Protein 6ZPK (pdb70)

Foldseek 3Di:
DAADPPCGAAADQEAAEEEEPDDDPVLVVVLQVLCVVLPSRYHHDVLDPPPHQEYEYADDQDDLSSLLQLQCFHKYAYSCQSVVCSVVSHRGHSVNRPIDGQPPRQLAAAEEEAPEDDDPQVVSVQVSSVSNNHHYPCVRYHYHPHVVSVSVSSRPGD

Solvent-accessible surface area: 8828 Å² total; per-residue (Å²): 175,84,48,52,133,120,118,36,123,153,6,56,109,88,62,2,70,0,11,19,10,97,14,95,126,177,33,89,65,50,0,61,108,6,0,119,160,18,22,84,146,11,75,51,63,170,50,4,51,152,72,4,46,6,0,0,6,156,27,76,11,172,29,44,92,0,18,0,0,0,2,27,11,40,57,2,2,66,0,32,4,0,70,38,0,56,70,36,39,27,7,6,25,13,132,33,14,41,14,68,104,44,141,39,37,11,0,138,118,53,75,0,62,8,65,31,118,161,39,106,80,54,60,58,7,72,122,1,0,93,73,6,42,11,91,27,34,114,162,111,43,28,81,1,60,39,20,81,64,2,16,125,28,2,75,64,104,164

Sequence (158 aa):
RSPSPVDPKRGAVQPRYFITTSLTEKERNNSSVMEAIQKLGQRAVLVEILPLNTTHIVLRGPPRSVKALCGVVSSKWLVQPSYVFDSLGAGFWLDEEVEGGLRYFPPPLRCQRFLLTMPEEGVVKTMLQQRVVEFGGGEVVGQDVVVVSSSGDELLRFAISRD

B-factor: mean 22.93, std 13.07, range [8.97, 77.85]

Organism: Trypanosoma brucei brucei (strain 927/4 GUTat10.1) (NCBI:txid185431)

CATH classification: 3.40.50.10190

Secondary structure (DSSP, 8-state):
----SSSPPBPPSS-EEEEE-S--HHHHHHHHHHHHHH-TTEEE---S-TT--EEE-SSS--SHHHHHHHHTT-EEE-HHHHHHHHHHTSPBPTTTTT-B--SS-TTTT-EEEE-S-SSHHHHHHHHHHHHTT-EE-----EEESSHHHHHHHHHT--

Structure (mmCIF, N/CA/C/O backbone):
data_6ZPK
#
_entry.id   6ZPK
#
_cell.length_a   46.368
_cell.length_b   61.633
_cell.length_c   67.785
_cell.angle_alpha   90.000
_cell.angle_beta   90.000
_cell.angle_gamma   90.000
#
_symmetry.space_group_name_H-M   'P 21 21 21'
#
loop_
_entity.id
_entity.type
_entity.pdbx_description
1 polymer 'Trypanosoma brucei KKT4 463-645'
2 non-polymer GLYCEROL
3 non-polymer 'SULFATE ION'
4 water water
#
loop_
_atom_site.group_PDB
_atom_site.id
_atom_site.type_symbol
_atom_site.label_atom_id
_atom_site.label_alt_id
_atom_site.label_comp_id
_atom_site.label_asym_id
_atom_site.label_entity_id
_atom_site.label_seq_id
_atom_site.pdbx_PDB_ins_code
_atom_site.Cartn_x
_atom_site.Cartn_y
_atom_site.Cartn_z
_atom_site.occupancy
_atom_site.B_iso_or_equiv
_atom_site.auth_seq_id
_atom_site.auth_comp_id
_atom_site.auth_asym_id
_atom_site.auth_atom_id
_atom_site.pdbx_PDB_model_num
ATOM 1 N N . ARG A 1 14 ? 10.261 -0.148 17.398 1.00 44.23 474 ARG A N 1
ATOM 2 C CA . ARG A 1 14 ? 10.714 1.227 17.777 1.00 44.40 474 ARG A CA 1
ATOM 3 C C . ARG A 1 14 ? 10.335 1.488 19.223 1.00 53.34 474 ARG A C 1
ATOM 4 O O . ARG A 1 14 ? 9.204 1.920 19.485 1.00 65.90 474 ARG A O 1
ATOM 12 N N . SER A 1 15 ? 11.271 1.278 20.113 1.00 41.31 475 SER A N 1
ATOM 13 C CA . SER A 1 15 ? 10.925 1.343 21.538 1.00 42.64 475 SER A CA 1
ATOM 14 C C . SER A 1 15 ? 12.093 1.784 22.373 1.00 30.93 475 SER A C 1
ATOM 15 O O . SER A 1 15 ? 12.323 1.158 23.423 1.00 37.31 475 SER A O 1
ATOM 18 N N . PRO A 1 16 ? 12.845 2.843 2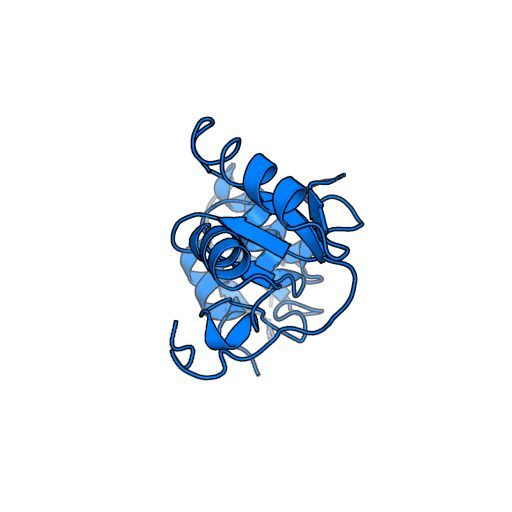2.031 1.00 27.90 476 PRO A N 1
ATOM 19 C CA . PRO A 1 16 ? 13.898 3.179 22.896 1.00 23.27 476 PRO A CA 1
ATOM 20 C C . PRO A 1 16 ? 13.380 3.831 24.177 1.00 19.85 476 PRO A C 1
ATOM 21 O O . PRO A 1 16 ? 12.312 4.329 24.197 1.00 26.39 476 PRO A O 1
ATOM 25 N N . SER A 1 17 ? 14.174 3.703 25.206 1.00 21.01 477 SER A N 1
ATOM 26 C CA . SER A 1 17 ? 13.851 4.434 26.445 1.00 22.55 477 SER A CA 1
ATOM 27 C C . SER A 1 17 ? 14.038 5.924 26.178 1.00 15.67 477 SER A C 1
ATOM 28 O O . SER A 1 17 ? 15.007 6.294 25.570 1.00 21.53 477 SER A O 1
ATOM 31 N N . PRO A 1 18 ? 13.121 6.791 26.636 1.00 16.42 478 PRO A N 1
ATOM 32 C CA . PRO A 1 18 ? 13.332 8.226 26.540 1.00 19.91 478 PRO A CA 1
ATOM 33 C C . PRO A 1 18 ? 14.411 8.729 27.513 1.00 21.03 478 PRO A C 1
ATOM 34 O O . PRO A 1 18 ? 14.848 9.797 27.371 1.00 19.86 478 PRO A O 1
ATOM 38 N N . VAL A 1 19 ? 14.726 7.910 28.511 1.00 18.18 479 VAL A N 1
ATOM 39 C CA . VAL A 1 19 ? 15.831 8.190 29.453 1.00 18.40 479 VAL A CA 1
ATOM 40 C C . VAL A 1 19 ? 16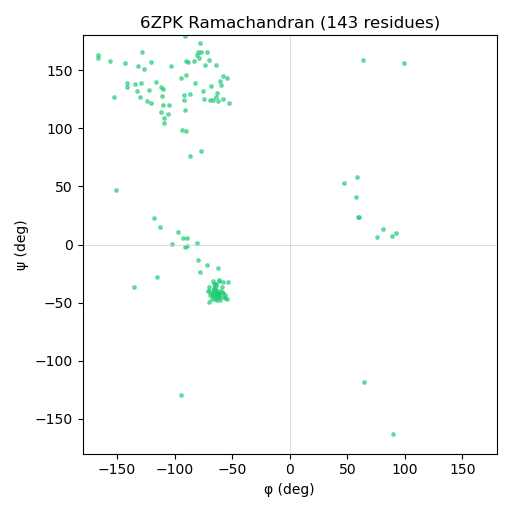.840 7.109 29.063 1.00 21.90 479 VAL A C 1
ATOM 41 O O . VAL A 1 19 ? 16.465 5.988 29.011 1.00 35.06 479 VAL A O 1
ATOM 45 N N . ASP A 1 20 ? 18.039 7.460 28.795 1.00 24.03 480 ASP A N 1
ATOM 46 C CA . ASP A 1 20 ? 19.075 6.449 28.472 1.00 20.88 480 ASP A CA 1
ATOM 47 C C . ASP A 1 20 ? 18.697 5.592 27.268 1.00 16.96 480 ASP A C 1
ATOM 48 O O . ASP A 1 20 ? 18.710 4.383 27.380 1.00 19.11 480 ASP A O 1
ATOM 53 N N . PRO A 1 21 ? 18.456 6.205 26.095 1.00 15.99 481 PRO A N 1
ATOM 54 C CA . PRO A 1 21 ? 18.207 5.416 24.905 1.00 16.44 481 PRO A CA 1
ATOM 55 C C . PRO A 1 21 ? 19.394 4.492 24.578 1.00 17.25 481 PRO A C 1
ATOM 56 O O . PRO A 1 21 ? 20.487 4.930 24.615 1.00 19.85 481 PRO A O 1
ATOM 60 N N . LYS A 1 22 ? 19.092 3.255 24.208 1.00 16.60 482 LYS A N 1
ATOM 61 C CA . LYS A 1 22 ? 20.151 2.240 24.014 1.00 19.24 482 LYS A CA 1
ATOM 62 C C . LYS A 1 22 ? 21.083 2.619 22.864 1.00 18.60 482 LYS A C 1
ATOM 63 O O . LYS A 1 22 ? 20.613 2.895 21.796 1.00 18.33 482 LYS A O 1
ATOM 69 N N . ARG A 1 23 ? 22.368 2.622 23.169 1.00 17.82 483 ARG A N 1
ATOM 70 C CA . ARG A 1 23 ? 23.339 2.967 22.139 1.00 16.74 483 ARG A CA 1
ATOM 71 C C . ARG A 1 23 ? 23.657 1.760 21.266 1.00 20.07 483 ARG A C 1
ATOM 72 O O . ARG A 1 23 ? 23.807 0.634 21.752 1.00 19.58 483 ARG A O 1
ATOM 80 N N . GLY A 1 24 ? 23.763 2.001 19.972 1.00 14.29 484 GLY A N 1
ATOM 81 C CA . GLY A 1 24 ? 24.314 1.000 19.091 1.00 13.14 484 GLY A CA 1
ATOM 82 C C . GLY A 1 24 ? 25.809 0.849 19.290 1.00 16.94 484 GLY A C 1
ATOM 83 O O . GLY A 1 24 ? 26.484 1.675 19.899 1.00 18.49 484 GLY A O 1
ATOM 84 N N . ALA A 1 25 ? 26.331 -0.242 18.739 1.00 18.54 485 ALA A N 1
ATOM 85 C CA . ALA A 1 25 ? 27.768 -0.471 18.771 1.00 22.10 485 ALA A CA 1
ATOM 86 C C . ALA A 1 25 ? 28.505 0.680 18.101 1.00 22.18 485 ALA A C 1
ATOM 87 O O . ALA A 1 25 ? 28.022 1.266 17.127 1.00 21.10 485 ALA A O 1
ATOM 89 N N . VAL A 1 26 ? 29.679 1.014 18.630 1.00 21.56 486 VAL A N 1
ATOM 90 C CA . VAL A 1 26 ? 30.492 2.096 18.085 1.00 22.72 486 VAL A CA 1
ATOM 91 C C . VAL A 1 26 ? 31.462 1.459 17.096 1.00 33.89 486 VAL A C 1
ATOM 92 O O . VAL A 1 26 ? 32.500 0.919 17.479 1.00 36.06 486 VAL A O 1
ATOM 96 N N . GLN A 1 27 ? 31.111 1.523 15.818 1.00 23.07 487 GLN A N 1
ATOM 97 C CA . GLN A 1 27 ? 31.777 0.779 14.760 1.00 27.44 487 GLN A CA 1
ATOM 98 C C . GLN A 1 27 ? 31.321 1.360 13.426 1.00 25.24 487 GLN A C 1
ATOM 99 O O . GLN A 1 27 ? 30.305 2.051 13.378 1.00 20.46 487 GLN A O 1
ATOM 105 N N . PRO A 1 28 ? 32.065 1.118 12.347 1.00 24.98 488 PRO A N 1
ATOM 106 C CA . PRO A 1 28 ? 31.641 1.650 11.045 1.00 22.00 488 PRO A CA 1
ATOM 107 C C . PRO A 1 28 ? 30.276 1.127 10.616 1.00 19.37 488 PRO A C 1
ATOM 108 O O . PRO A 1 28 ? 29.922 -0.038 10.826 1.00 20.00 488 PRO A O 1
ATOM 112 N N . ARG A 1 29 ? 29.496 2.029 10.029 1.00 16.33 489 ARG A N 1
ATOM 113 C CA . ARG A 1 29 ? 28.218 1.725 9.401 1.00 11.44 489 ARG A CA 1
ATOM 114 C C . ARG A 1 29 ? 28.315 2.234 7.975 1.00 14.85 489 ARG A C 1
ATOM 115 O O . ARG A 1 29 ? 28.618 3.414 7.765 1.00 16.54 489 ARG A O 1
ATOM 123 N N . TYR A 1 30 ? 28.097 1.349 7.008 1.00 11.32 490 TYR A N 1
ATOM 124 C CA . TYR A 1 30 ? 28.168 1.707 5.592 1.00 11.11 490 TYR A CA 1
ATOM 125 C C . TYR A 1 30 ? 26.740 1.671 5.051 1.00 12.51 490 TYR A C 1
ATOM 126 O O . TYR A 1 30 ? 26.173 0.601 4.819 1.00 14.18 490 TYR A O 1
ATOM 135 N N . PHE A 1 31 ? 26.152 2.854 4.851 1.00 13.81 491 PHE A N 1
ATOM 136 C CA . PHE A 1 31 ? 24.753 2.980 4.461 1.00 12.20 491 PHE A CA 1
ATOM 137 C C . PHE A 1 31 ? 24.594 3.097 2.951 1.00 12.91 491 PHE A C 1
ATOM 138 O O . PHE A 1 31 ? 25.372 3.786 2.288 1.00 14.42 491 PHE A O 1
ATOM 146 N N . ILE A 1 32 ? 23.531 2.483 2.433 1.00 13.08 492 ILE A N 1
ATOM 147 C CA . ILE A 1 32 ? 22.966 2.806 1.127 1.00 13.69 492 ILE A CA 1
ATOM 148 C C . ILE A 1 32 ? 21.475 3.048 1.328 1.00 15.03 492 ILE A C 1
ATOM 149 O O . ILE A 1 32 ? 20.914 2.716 2.371 1.00 16.45 492 ILE A O 1
ATOM 154 N N . THR A 1 33 ? 20.825 3.648 0.326 1.00 15.84 493 THR A N 1
ATOM 155 C CA . THR A 1 33 ? 19.377 3.817 0.376 1.00 14.44 493 THR A CA 1
ATOM 156 C C . THR A 1 33 ? 18.730 3.120 -0.813 1.00 13.73 493 THR A C 1
ATOM 157 O O . THR A 1 33 ? 19.364 2.895 -1.853 1.00 17.02 493 THR A O 1
ATOM 161 N N . THR A 1 34 ? 17.452 2.785 -0.659 1.00 14.04 494 THR A N 1
ATOM 162 C CA . THR A 1 34 ? 16.695 2.217 -1.767 1.00 13.89 494 THR A CA 1
ATOM 163 C C . THR A 1 34 ? 15.271 2.758 -1.763 1.00 18.19 494 THR A C 1
ATOM 164 O O . THR A 1 34 ? 14.639 2.881 -0.708 1.00 19.92 494 THR A O 1
ATOM 168 N N . SER A 1 35 ? 14.811 3.122 -2.964 1.00 22.57 495 SER A N 1
ATOM 169 C CA . SER A 1 35 ? 13.431 3.492 -3.283 1.00 25.96 495 SER A CA 1
ATOM 170 C C . SER A 1 35 ? 12.931 4.700 -2.497 1.00 28.47 495 SER A C 1
ATOM 171 O O . SER A 1 35 ? 11.718 4.878 -2.335 1.00 33.35 495 SER A O 1
ATOM 174 N N . LEU A 1 36 ? 13.833 5.547 -2.022 1.00 22.44 496 LEU A N 1
ATOM 175 C CA . LEU A 1 36 ? 13.437 6.797 -1.396 1.00 19.83 496 LEU A CA 1
ATOM 176 C C . LEU A 1 36 ? 13.186 7.868 -2.451 1.00 23.26 496 LEU A C 1
ATOM 177 O O . LEU A 1 36 ? 13.755 7.838 -3.548 1.00 24.87 496 LEU A O 1
ATOM 182 N N . THR A 1 37 ? 12.407 8.865 -2.059 1.00 27.69 497 THR A N 1
ATOM 183 C CA . THR A 1 37 ? 12.269 10.041 -2.933 1.00 27.72 497 THR A CA 1
ATOM 184 C C . THR A 1 37 ? 13.614 10.760 -2.870 1.00 28.83 497 THR A C 1
ATOM 185 O O . THR A 1 37 ? 14.337 10.583 -1.912 1.00 24.90 497 THR A O 1
ATOM 189 N N . GLU A 1 38 ? 13.906 11.590 -3.865 1.00 28.90 498 GLU A N 1
ATOM 190 C CA . GLU A 1 38 ? 15.173 12.344 -3.892 1.00 25.88 498 GLU A CA 1
ATOM 191 C C . GLU A 1 38 ? 15.278 13.209 -2.630 1.00 27.71 498 GLU A C 1
ATOM 192 O O . GLU A 1 38 ? 16.346 13.291 -2.065 1.00 30.30 498 GLU A O 1
ATOM 198 N N . LYS A 1 39 ? 14.174 13.829 -2.253 1.00 27.73 499 LYS A N 1
ATOM 199 C CA . LYS A 1 39 ? 14.177 14.745 -1.090 1.00 28.24 499 LYS A CA 1
ATOM 200 C C . LYS A 1 39 ? 14.527 13.987 0.199 1.00 26.50 499 LYS A C 1
ATOM 201 O O . LYS A 1 39 ? 15.363 14.467 0.941 1.00 26.92 499 LYS A O 1
ATOM 207 N N . GLU A 1 40 ? 13.867 12.852 0.413 1.00 23.67 500 GLU A N 1
ATOM 208 C CA . GLU A 1 40 ? 14.191 12.030 1.615 1.00 23.09 500 GLU A CA 1
ATOM 209 C C . GLU A 1 40 ? 15.617 11.454 1.555 1.00 24.96 500 GLU A C 1
ATOM 210 O O . GLU A 1 40 ? 16.289 11.466 2.555 1.00 20.45 500 GLU A O 1
ATOM 216 N N . ARG A 1 41 ? 16.065 11.016 0.387 1.00 25.93 501 ARG A N 1
ATOM 217 C CA . ARG A 1 41 ? 17.453 10.515 0.275 1.00 23.98 501 ARG A CA 1
ATOM 218 C C . ARG A 1 41 ? 18.453 11.586 0.698 1.00 20.81 501 ARG A C 1
ATOM 219 O O . ARG A 1 41 ? 19.413 11.274 1.360 1.00 22.01 501 ARG A O 1
ATOM 227 N N A ASN A 1 42 ? 18.310 12.785 0.132 0.54 22.03 502 ASN A N 1
ATOM 228 N N B ASN A 1 42 ? 18.311 12.786 0.132 0.46 21.93 502 ASN A N 1
ATOM 229 C CA A ASN A 1 42 ? 19.255 13.881 0.456 0.54 22.19 502 ASN A CA 1
ATOM 230 C CA B ASN A 1 42 ? 19.254 13.884 0.456 0.46 22.23 502 ASN A CA 1
ATOM 231 C C A ASN A 1 42 ? 19.205 14.185 1.959 0.54 21.32 502 ASN A C 1
ATOM 232 C C B ASN A 1 42 ? 19.202 14.187 1.962 0.46 21.57 502 ASN A C 1
ATOM 233 O O A ASN A 1 42 ? 20.247 14.438 2.535 0.54 25.30 502 ASN A O 1
ATOM 234 O O B ASN A 1 42 ? 20.245 14.430 2.541 0.46 24.81 502 ASN A O 1
ATOM 243 N N A SER A 1 43 ? 18.011 14.166 2.550 0.54 22.21 503 SER A N 1
ATOM 244 N N B SER A 1 43 ? 18.007 14.173 2.552 0.46 22.19 503 SER A N 1
ATOM 245 C CA A SER A 1 43 ? 17.865 14.448 4.001 0.54 21.64 503 SER A CA 1
ATOM 246 C CA B SER A 1 43 ? 17.864 14.447 4.005 0.46 21.71 503 SER A CA 1
ATOM 247 C C A SER A 1 43 ? 18.573 13.350 4.798 0.54 19.80 503 SER A C 1
ATOM 248 C C B SER A 1 43 ? 18.586 13.350 4.791 0.46 19.80 503 SER A C 1
ATOM 249 O O A SER A 1 43 ? 19.218 13.660 5.791 0.54 20.47 503 SER A O 1
ATOM 250 O O B SER A 1 43 ? 19.211 13.658 5.796 0.46 20.35 503 SER A O 1
ATOM 255 N N . VAL A 1 44 ? 18.371 12.094 4.394 1.00 16.10 504 VAL A N 1
ATOM 256 C CA . VAL A 1 44 ? 19.040 10.960 5.086 1.00 15.20 504 VAL A CA 1
ATOM 257 C C . VAL A 1 44 ? 20.563 11.113 4.962 1.00 16.12 504 VAL A C 1
ATOM 258 O O . VAL A 1 44 ? 21.254 10.969 5.937 1.00 16.46 504 VAL A O 1
ATOM 262 N N . MET A 1 45 ? 21.056 11.453 3.769 1.00 18.31 505 MET A N 1
ATOM 263 C CA . MET A 1 45 ? 22.513 11.620 3.539 1.00 18.17 505 MET A CA 1
ATOM 264 C C . MET A 1 45 ? 23.076 12.723 4.436 1.00 21.30 505 MET A C 1
ATOM 265 O O . MET A 1 45 ? 24.094 12.527 5.036 1.00 21.75 505 MET A O 1
ATOM 270 N N . GLU A 1 46 ? 22.359 13.841 4.494 1.00 21.90 506 GLU A N 1
ATOM 271 C CA . GLU A 1 46 ? 22.838 14.991 5.283 1.00 21.81 506 GLU A CA 1
ATOM 272 C C . GLU A 1 46 ? 22.893 14.606 6.762 1.00 20.71 506 GLU A C 1
ATOM 273 O O . GLU A 1 46 ? 23.817 15.005 7.424 1.00 19.58 506 GLU A O 1
ATOM 279 N N . ALA A 1 47 ? 21.905 13.845 7.218 1.00 18.86 507 ALA A N 1
ATOM 280 C CA . ALA A 1 47 ? 21.853 13.469 8.645 1.00 16.54 507 ALA A CA 1
ATOM 281 C C . ALA A 1 47 ? 22.967 12.480 8.988 1.00 16.13 507 ALA A C 1
ATOM 282 O O . ALA A 1 47 ? 23.546 12.598 10.049 1.00 15.79 507 ALA A O 1
ATOM 284 N N . ILE A 1 48 ? 23.213 11.541 8.070 1.00 15.33 508 ILE A N 1
ATOM 285 C CA . ILE A 1 48 ? 24.323 10.613 8.294 1.00 14.16 508 ILE A CA 1
ATOM 286 C C . ILE A 1 48 ? 25.633 11.381 8.394 1.00 16.22 508 ILE A C 1
ATOM 287 O O . ILE A 1 48 ? 26.436 11.159 9.308 1.00 19.24 508 ILE A O 1
ATOM 292 N N . GLN A 1 49 ? 25.866 12.299 7.449 1.00 17.73 509 GLN A N 1
ATOM 293 C CA . GLN A 1 49 ? 27.097 13.085 7.458 1.00 22.23 509 GLN A CA 1
ATOM 294 C C . GLN A 1 49 ? 27.180 13.971 8.695 1.00 21.84 509 GLN A C 1
ATOM 295 O O . GLN A 1 49 ? 28.263 14.168 9.257 1.00 23.68 509 GLN A O 1
ATOM 301 N N . LYS A 1 50 ? 26.041 14.501 9.143 1.00 19.61 510 LYS A N 1
ATOM 302 C CA . LYS A 1 50 ? 26.035 15.371 10.317 1.00 19.20 510 LYS A CA 1
ATOM 303 C C . LYS A 1 50 ? 26.354 14.601 11.591 1.00 19.58 510 LYS A C 1
ATOM 304 O O . LYS A 1 50 ? 27.124 15.076 12.434 1.00 19.22 510 LYS A O 1
ATOM 310 N N . LEU A 1 51 ? 25.772 13.414 11.754 1.00 16.28 511 LEU A N 1
ATOM 311 C CA . LEU A 1 51 ? 26.044 12.636 12.958 1.00 14.75 511 LEU A CA 1
ATOM 312 C C . LEU A 1 51 ? 27.459 12.075 12.944 1.00 15.11 511 LEU A C 1
ATOM 313 O O . LEU A 1 51 ? 28.149 12.086 13.973 1.00 19.17 511 LEU A O 1
ATOM 318 N N . GLY A 1 52 ? 27.919 11.611 11.786 1.00 16.12 512 GLY A N 1
ATOM 319 C CA . GLY A 1 52 ? 29.247 11.034 11.693 1.00 18.40 512 GLY A CA 1
ATOM 320 C C . GLY A 1 52 ? 29.383 9.771 12.515 1.00 15.86 512 GLY A C 1
ATOM 321 O O . GLY A 1 52 ? 28.672 8.792 12.276 1.00 14.90 512 GLY A O 1
ATOM 322 N N . GLN A 1 53 ? 30.286 9.792 13.497 1.00 17.47 513 GLN A N 1
ATOM 323 C CA . GLN A 1 53 ? 30.525 8.661 14.390 1.00 16.12 513 GLN A CA 1
ATOM 324 C C . GLN A 1 53 ? 30.666 7.355 13.611 1.00 19.55 513 GLN A C 1
ATOM 325 O O . GLN A 1 53 ? 29.986 6.359 13.875 1.00 16.78 513 GLN A O 1
ATOM 331 N N . ARG A 1 54 ? 31.568 7.382 12.626 1.00 18.79 514 ARG A N 1
ATOM 332 C CA . ARG A 1 54 ? 32.046 6.233 11.854 1.00 17.62 514 ARG A CA 1
ATOM 333 C C . ARG A 1 54 ? 31.047 5.751 10.810 1.00 16.98 514 ARG A C 1
ATOM 334 O O . ARG A 1 54 ? 31.290 4.720 10.160 1.00 18.60 514 ARG A O 1
ATOM 342 N N . ALA A 1 55 ? 29.947 6.467 10.606 1.00 14.09 515 ALA A N 1
ATOM 343 C CA . ALA A 1 55 ? 29.004 6.136 9.547 1.00 16.80 515 ALA A CA 1
ATOM 344 C C . ALA A 1 55 ? 29.361 6.857 8.255 1.00 15.98 515 ALA A C 1
ATOM 345 O O . ALA A 1 55 ? 29.834 7.993 8.266 1.00 18.79 515 ALA A O 1
ATOM 347 N N . VAL A 1 56 ? 29.109 6.182 7.135 1.00 15.21 516 VAL A N 1
ATOM 348 C CA . VAL A 1 56 ? 29.378 6.705 5.799 1.00 19.23 516 VAL A CA 1
ATOM 349 C C . VAL A 1 56 ? 28.238 6.278 4.885 1.00 21.74 516 VAL A C 1
ATOM 350 O O . VAL A 1 56 ? 27.757 5.145 4.972 1.00 20.14 516 VAL A O 1
ATOM 354 N N . LEU A 1 57 ? 27.793 7.182 4.007 1.00 20.80 517 LEU A N 1
ATOM 355 C CA . LEU A 1 57 ? 26.892 6.805 2.923 1.00 22.05 517 LEU A CA 1
ATOM 356 C C . LEU A 1 57 ? 27.750 6.440 1.719 1.00 26.38 517 LEU A C 1
ATOM 357 O O . LEU A 1 57 ? 28.480 7.288 1.196 1.00 32.36 517 LEU A O 1
ATOM 362 N N . VAL A 1 58 ? 27.696 5.179 1.302 1.00 20.73 518 VAL A N 1
ATOM 363 C CA . VAL A 1 58 ? 28.599 4.732 0.249 1.00 28.00 518 VAL A CA 1
ATOM 364 C C . VAL A 1 58 ? 27.936 4.823 -1.123 1.00 29.28 518 VAL A C 1
ATOM 365 O O . VAL A 1 58 ? 26.716 4.709 -1.252 1.00 34.45 518 VAL A O 1
ATOM 369 N N . GLU A 1 64 ? 27.665 -4.139 -9.082 1.00 49.19 524 GLU A N 1
ATOM 370 C CA . GLU A 1 64 ? 26.999 -5.017 -8.125 1.00 43.27 524 GLU A CA 1
ATOM 371 C C . GLU A 1 64 ? 25.619 -4.491 -7.751 1.00 36.35 524 GLU A C 1
ATOM 372 O O . GLU A 1 64 ? 25.330 -3.308 -7.914 1.00 38.38 524 GLU A O 1
ATOM 378 N N . ILE A 1 65 ? 24.765 -5.384 -7.249 1.00 32.02 525 ILE A N 1
ATOM 379 C CA . ILE A 1 65 ? 23.452 -4.965 -6.765 1.00 31.41 525 ILE A CA 1
ATOM 380 C C . ILE A 1 65 ? 23.601 -4.097 -5.521 1.00 30.60 525 ILE A C 1
ATOM 381 O O . ILE A 1 65 ? 22.975 -3.035 -5.402 1.00 30.27 525 ILE A O 1
ATOM 386 N N . LEU A 1 66 ? 24.422 -4.546 -4.571 1.00 24.86 526 LEU A N 1
ATOM 387 C CA . LEU A 1 66 ? 24.800 -3.783 -3.405 1.00 19.75 526 LEU A CA 1
ATOM 388 C C . LEU A 1 66 ? 26.294 -3.508 -3.440 1.00 16.49 526 LEU A C 1
ATOM 389 O O . LEU A 1 66 ? 27.069 -4.400 -3.805 1.00 22.16 526 LEU A O 1
ATOM 394 N N . PRO A 1 67 ? 26.736 -2.312 -3.055 1.00 17.09 527 PRO A N 1
ATOM 395 C CA . PRO A 1 67 ? 28.172 -2.095 -2.873 1.00 20.25 527 PRO A CA 1
ATOM 396 C C . PRO A 1 67 ? 28.728 -3.134 -1.910 1.00 20.99 527 PRO A C 1
ATOM 397 O O . PRO A 1 67 ? 28.062 -3.541 -0.951 1.00 19.21 527 PRO A O 1
ATOM 401 N N . LEU A 1 68 ? 29.956 -3.574 -2.185 1.00 21.04 528 LEU A N 1
ATOM 402 C CA . LEU A 1 68 ? 30.550 -4.657 -1.407 1.00 21.43 528 LEU A CA 1
ATOM 403 C C . LEU A 1 68 ? 30.729 -4.297 0.061 1.00 26.29 528 LEU A C 1
ATOM 404 O O . LEU A 1 68 ? 30.848 -5.209 0.890 1.00 18.53 528 LEU A O 1
ATOM 409 N N . ASN A 1 69 ? 30.750 -3.005 0.414 1.00 18.71 529 ASN A N 1
ATOM 410 C CA . ASN A 1 69 ? 30.937 -2.618 1.804 1.00 16.51 529 ASN A CA 1
ATOM 411 C C . ASN A 1 69 ? 29.624 -2.322 2.531 1.00 15.70 529 ASN A C 1
ATOM 412 O O . ASN A 1 69 ? 29.666 -1.853 3.671 1.00 17.61 529 ASN A O 1
ATOM 417 N N . THR A 1 70 ? 28.470 -2.652 1.939 1.00 12.26 530 THR A N 1
ATOM 418 C CA . THR A 1 70 ? 27.181 -2.332 2.567 1.00 11.64 530 THR A CA 1
ATOM 419 C C . THR A 1 70 ? 26.993 -3.057 3.899 1.00 14.32 530 THR A C 1
ATOM 420 O O . THR A 1 70 ? 27.166 -4.276 3.981 1.00 12.38 530 THR A O 1
ATOM 424 N N . THR A 1 71 ? 26.617 -2.309 4.939 1.00 11.62 531 THR A N 1
ATOM 425 C CA . THR A 1 71 ? 26.109 -2.922 6.163 1.00 12.23 531 THR A CA 1
ATOM 426 C C . THR A 1 71 ? 24.659 -2.578 6.459 1.00 11.54 531 THR A C 1
ATOM 427 O O . THR A 1 71 ? 23.975 -3.376 7.114 1.00 11.66 531 THR A O 1
ATOM 431 N N . HIS A 1 72 ? 24.173 -1.414 6.004 1.00 10.25 532 HIS A N 1
ATOM 432 C CA . HIS A 1 72 ? 22.859 -0.888 6.346 1.00 9.92 532 HIS A CA 1
ATOM 433 C C . HIS A 1 72 ? 22.172 -0.381 5.089 1.00 12.94 532 HIS A C 1
ATOM 434 O O . HIS A 1 72 ? 22.796 0.298 4.265 1.00 13.09 532 HIS A O 1
ATOM 441 N N . ILE A 1 73 ? 20.880 -0.675 4.973 1.00 11.47 533 ILE A N 1
ATOM 442 C CA . ILE A 1 73 ? 20.040 -0.216 3.871 1.00 11.15 533 ILE A CA 1
ATOM 443 C C . ILE A 1 73 ? 18.911 0.609 4.460 1.00 9.09 533 ILE A C 1
ATOM 444 O O . ILE A 1 73 ? 18.151 0.107 5.297 1.00 12.50 533 ILE A O 1
ATOM 449 N N . VAL A 1 74 ? 18.807 1.869 4.038 1.00 11.86 534 VAL A N 1
ATOM 450 C CA . VAL A 1 74 ? 17.709 2.737 4.456 1.00 11.92 534 VAL A CA 1
ATOM 451 C C . VAL A 1 74 ? 16.601 2.602 3.427 1.00 13.99 534 VAL A C 1
ATOM 452 O O . VAL A 1 74 ? 16.826 2.805 2.227 1.00 15.13 534 VA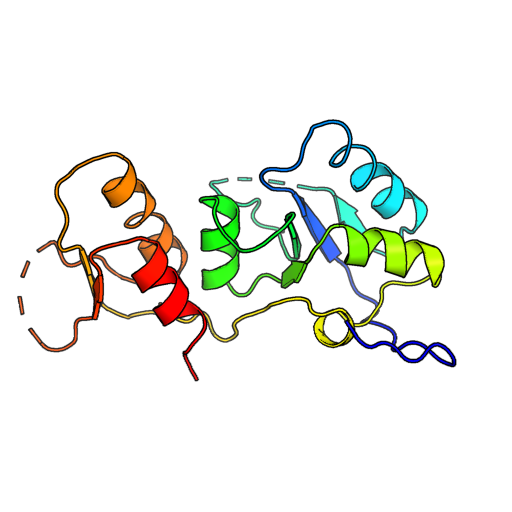L A O 1
ATOM 456 N N . LEU A 1 75 ? 15.408 2.246 3.892 1.00 12.92 535 LEU A N 1
ATOM 457 C CA . LEU A 1 75 ? 14.254 2.133 3.013 1.00 14.14 535 LEU A CA 1
ATOM 458 C C . LEU A 1 75 ? 13.034 2.613 3.782 1.00 13.55 535 LEU A C 1
ATOM 459 O O . LEU A 1 75 ? 13.005 2.587 5.017 1.00 14.07 535 LEU A O 1
ATOM 464 N N . ARG A 1 76 ? 12.015 3.054 3.048 1.00 15.14 536 ARG A N 1
ATOM 465 C CA . ARG A 1 76 ? 10.764 3.468 3.673 1.00 15.22 536 ARG A CA 1
ATOM 466 C C . ARG A 1 76 ? 9.727 2.382 3.427 1.00 17.80 536 ARG A C 1
ATOM 467 O O . ARG A 1 76 ? 9.433 2.047 2.273 1.00 21.28 536 ARG A O 1
ATOM 475 N N . GLY A 1 77 ? 9.205 1.815 4.507 1.00 16.77 537 GLY A N 1
ATOM 476 C CA . GLY A 1 77 ? 8.248 0.738 4.423 1.00 18.96 537 GLY A CA 1
ATOM 477 C C . GLY A 1 77 ? 8.919 -0.622 4.395 1.00 16.75 537 GLY A C 1
ATOM 478 O O . GLY A 1 77 ? 10.101 -0.772 4.725 1.00 16.09 537 GLY A O 1
ATOM 479 N N . PRO A 1 78 ? 8.171 -1.639 3.975 1.00 15.20 538 PRO A N 1
ATOM 480 C CA . PRO A 1 78 ? 8.681 -3.011 3.993 1.00 16.36 538 PRO A CA 1
ATOM 481 C C . PRO A 1 78 ? 9.564 -3.287 2.790 1.00 15.82 538 PRO A C 1
ATOM 482 O O . PRO A 1 78 ? 9.543 -2.533 1.805 1.00 15.57 538 PRO A O 1
ATOM 486 N N . PRO A 1 79 ? 10.369 -4.352 2.832 1.00 15.40 539 PRO A N 1
ATOM 487 C CA . PRO A 1 79 ? 11.265 -4.652 1.705 1.00 13.72 539 PRO A CA 1
ATOM 488 C C . PRO A 1 79 ? 10.481 -4.927 0.431 1.00 14.58 539 PRO A C 1
ATOM 489 O O . PRO A 1 79 ? 9.602 -5.792 0.397 1.00 16.50 539 PRO A O 1
ATOM 493 N N . ARG A 1 80 ? 10.788 -4.165 -0.617 1.00 13.79 540 ARG A N 1
ATOM 494 C CA . ARG A 1 80 ? 10.077 -4.349 -1.881 1.00 15.67 540 ARG A CA 1
ATOM 495 C C . ARG A 1 80 ? 11.009 -4.365 -3.080 1.00 18.64 540 ARG A C 1
ATOM 496 O O . ARG A 1 80 ? 10.768 -5.121 -4.026 1.00 19.54 540 ARG A O 1
ATOM 504 N N . SER A 1 81 ? 12.068 -3.557 -3.067 1.00 14.96 541 SER A N 1
ATOM 505 C CA . SER A 1 81 ? 12.963 -3.448 -4.209 1.00 13.03 541 SER A CA 1
ATOM 506 C C . SER A 1 81 ? 13.942 -4.618 -4.258 1.00 13.77 541 SER A C 1
ATOM 507 O O . SER A 1 81 ? 14.116 -5.360 -3.291 1.00 15.23 541 SER A O 1
ATOM 510 N N . VAL A 1 82 ? 14.593 -4.775 -5.418 1.00 14.82 542 VAL A N 1
ATOM 511 C CA . VAL A 1 82 ? 15.648 -5.782 -5.535 1.00 12.67 542 VAL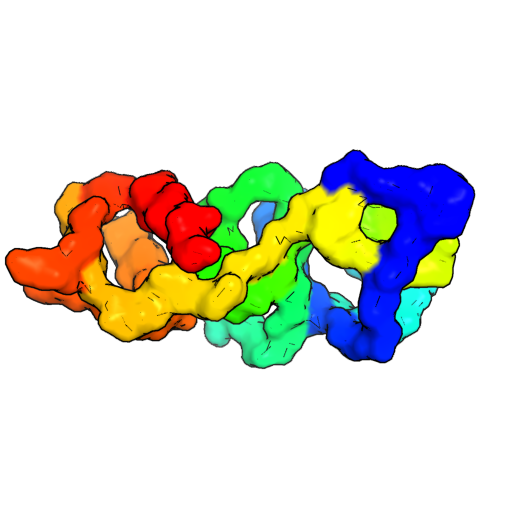 A CA 1
ATOM 512 C C . VAL A 1 82 ? 16.736 -5.545 -4.496 1.00 16.85 542 VAL A C 1
ATOM 513 O O . VAL A 1 82 ? 17.207 -6.484 -3.840 1.00 14.31 542 VAL A O 1
ATOM 517 N N . LYS A 1 83 ? 17.163 -4.289 -4.328 1.00 15.65 543 LYS A N 1
ATOM 518 C CA . LYS A 1 83 ? 18.223 -4.025 -3.353 1.00 16.32 543 LYS A CA 1
ATOM 519 C C . LYS A 1 83 ? 17.783 -4.390 -1.941 1.00 15.40 543 LYS A C 1
ATOM 520 O O . LYS A 1 83 ? 18.565 -4.959 -1.164 1.00 14.39 543 LYS A O 1
ATOM 526 N N . ALA A 1 84 ? 16.539 -4.058 -1.582 1.00 11.70 544 ALA A N 1
ATOM 527 C CA . ALA A 1 84 ? 16.045 -4.394 -0.250 1.00 11.31 544 ALA A CA 1
ATOM 528 C C . ALA A 1 84 ? 15.994 -5.902 -0.055 1.00 12.11 544 ALA A C 1
ATOM 529 O O . ALA A 1 84 ? 16.413 -6.409 0.989 1.00 13.32 544 ALA A O 1
ATOM 531 N N . LEU A 1 85 ? 15.509 -6.641 -1.061 1.00 11.34 545 LEU A N 1
ATOM 532 C CA . LEU A 1 85 ? 15.469 -8.096 -0.928 1.00 10.63 545 LEU A CA 1
ATOM 533 C C . LEU A 1 85 ? 16.870 -8.683 -0.861 1.00 11.62 545 LEU A C 1
ATOM 534 O O . LEU A 1 85 ? 17.111 -9.629 -0.103 1.00 10.62 545 LEU A O 1
ATOM 539 N N . CYS A 1 86 ? 17.817 -8.133 -1.624 1.00 11.40 546 CYS A N 1
ATOM 540 C CA . CYS A 1 86 ? 19.187 -8.624 -1.509 1.00 11.29 546 CYS A CA 1
ATOM 541 C C . CYS A 1 86 ? 19.755 -8.348 -0.125 1.00 12.07 546 CYS A C 1
ATOM 542 O O . CYS A 1 86 ? 20.529 -9.156 0.400 1.00 13.07 546 CYS A O 1
ATOM 545 N N . GLY A 1 87 ? 19.358 -7.227 0.487 1.00 11.69 547 GLY A N 1
ATOM 546 C CA . GLY A 1 87 ? 19.773 -6.960 1.851 1.00 14.50 547 GLY A CA 1
ATOM 547 C C . GLY A 1 87 ? 19.171 -7.937 2.841 1.00 13.73 547 GLY A C 1
ATOM 548 O O . GLY A 1 87 ? 19.849 -8.390 3.768 1.00 12.06 547 GLY A O 1
ATOM 549 N N . VAL A 1 88 ? 17.892 -8.279 2.656 1.00 11.42 548 VAL A N 1
ATOM 550 C CA . VAL A 1 88 ? 17.241 -9.266 3.519 1.00 10.61 548 VAL A CA 1
ATOM 551 C C . VAL A 1 88 ? 18.032 -10.559 3.535 1.00 11.70 548 VAL A C 1
ATOM 552 O O . VAL A 1 88 ? 18.294 -11.137 4.594 1.00 14.58 548 VAL A O 1
ATOM 556 N N . VAL A 1 89 ? 18.438 -11.033 2.351 1.00 10.89 549 VAL A N 1
ATOM 557 C CA . VAL A 1 89 ? 19.024 -12.364 2.256 1.00 11.01 549 VAL A CA 1
ATOM 558 C C . VAL A 1 89 ? 20.537 -12.370 2.450 1.00 13.57 549 VAL A C 1
ATOM 559 O O . VAL A 1 89 ? 21.139 -13.451 2.441 1.00 15.38 549 VAL A O 1
ATOM 563 N N . SER A 1 90 ? 21.172 -11.206 2.650 1.00 12.15 550 SER A N 1
ATOM 564 C CA . SER A 1 90 ? 22.608 -11.146 2.919 1.00 11.04 550 SER A CA 1
ATOM 565 C C . SER A 1 90 ? 22.916 -10.553 4.289 1.00 11.90 550 SER A C 1
ATOM 566 O O . SER A 1 90 ? 24.025 -10.047 4.515 1.00 14.25 550 SER A O 1
ATOM 569 N N . SER A 1 91 ? 21.955 -10.604 5.213 1.00 12.27 551 SER A N 1
ATOM 570 C CA . SER A 1 91 ? 22.172 -10.197 6.604 1.00 13.14 551 SER A CA 1
ATOM 571 C C . SER A 1 91 ? 22.650 -8.749 6.704 1.00 12.56 551 SER A C 1
ATOM 572 O O . SER A 1 91 ? 23.550 -8.426 7.485 1.00 14.43 551 SER A O 1
ATOM 575 N N . LYS A 1 92 ? 22.063 -7.875 5.900 1.00 12.10 552 LYS A N 1
ATOM 576 C CA . LYS A 1 92 ? 22.229 -6.448 6.133 1.00 11.74 552 LYS A CA 1
ATOM 577 C C . LYS A 1 92 ? 21.152 -5.957 7.093 1.00 11.31 552 LYS A C 1
ATOM 578 O O . LYS A 1 92 ? 20.082 -6.556 7.222 1.00 12.55 552 LYS A O 1
ATOM 584 N N . TRP A 1 93 ? 21.435 -4.841 7.762 1.00 10.41 553 TRP A N 1
ATOM 585 C CA . TRP A 1 93 ? 20.385 -4.136 8.491 1.00 9.80 553 TRP A CA 1
ATOM 586 C C . TRP A 1 93 ? 19.498 -3.391 7.512 1.00 10.95 553 TRP A C 1
ATOM 587 O O . TRP A 1 93 ? 19.998 -2.687 6.630 1.00 14.28 553 TRP A O 1
ATOM 598 N N . LEU A 1 94 ? 18.190 -3.545 7.667 1.00 10.01 554 LEU A N 1
ATOM 599 C CA . LEU A 1 94 ? 17.215 -2.762 6.911 1.00 9.99 554 LEU A CA 1
ATOM 600 C C . LEU A 1 94 ? 16.515 -1.837 7.894 1.00 9.63 554 LEU A C 1
ATOM 601 O O . LEU A 1 94 ? 15.819 -2.299 8.806 1.00 11.62 554 LEU A O 1
ATOM 606 N N . VAL A 1 95 ? 16.737 -0.533 7.735 1.00 10.87 555 VAL A N 1
ATOM 607 C CA . VAL A 1 95 ? 16.258 0.451 8.696 1.00 9.60 555 VAL A CA 1
ATOM 608 C C . VAL A 1 95 ? 15.452 1.513 7.970 1.00 10.54 555 VAL A C 1
ATOM 609 O O . VAL A 1 95 ? 15.696 1.824 6.799 1.00 11.55 555 VAL A O 1
ATOM 613 N N . GLN A 1 96 ? 14.499 2.089 8.687 1.00 10.70 556 GLN A N 1
ATOM 614 C CA . GLN A 1 96 ? 13.707 3.189 8.169 1.00 12.72 556 GLN A CA 1
ATOM 615 C C . GLN A 1 96 ? 14.497 4.493 8.241 1.00 12.59 556 GLN A C 1
ATOM 616 O O . GLN A 1 96 ? 15.469 4.602 8.997 1.00 12.40 556 GLN A O 1
ATOM 622 N N . PRO A 1 97 ? 14.098 5.506 7.469 1.00 12.56 557 PRO A N 1
ATOM 623 C CA . PRO A 1 97 ? 14.758 6.816 7.607 1.00 11.92 557 PRO A CA 1
ATOM 624 C C . PRO A 1 97 ? 14.755 7.312 9.037 1.00 13.71 557 PRO A C 1
ATOM 625 O O . PRO A 1 97 ? 15.714 7.969 9.460 1.00 13.46 557 PRO A O 1
ATOM 629 N N . SER A 1 98 ? 13.717 6.968 9.803 1.00 13.32 558 SER A N 1
ATOM 630 C CA . SER A 1 98 ? 13.644 7.365 11.207 1.00 12.90 558 SER A CA 1
ATOM 631 C C . SER A 1 98 ? 14.840 6.873 12.018 1.00 12.57 558 SER A C 1
ATOM 632 O O . SER A 1 98 ? 15.233 7.538 12.976 1.00 13.68 558 SER A O 1
ATOM 635 N N . TYR A 1 99 ? 15.423 5.715 11.680 1.00 11.75 559 TYR A N 1
ATOM 636 C CA . TYR A 1 99 ? 16.616 5.279 12.407 1.00 9.27 559 TYR A CA 1
ATOM 637 C C . TYR A 1 99 ? 17.711 6.343 12.347 1.00 12.28 559 TYR A C 1
ATOM 638 O O . TYR A 1 99 ? 18.369 6.630 13.355 1.00 11.53 559 TYR A O 1
ATOM 647 N N . VAL A 1 100 ? 17.924 6.929 11.166 1.00 10.61 560 VAL A N 1
ATOM 648 C CA . VAL A 1 100 ? 18.958 7.952 11.001 1.00 10.67 560 VAL A CA 1
ATOM 649 C C . VAL A 1 100 ? 18.561 9.245 11.717 1.00 12.44 560 VAL A C 1
ATOM 650 O O . VAL A 1 100 ? 19.347 9.817 12.483 1.00 11.64 560 VAL A O 1
ATOM 654 N N . PHE A 1 101 ? 17.336 9.722 11.491 1.00 11.50 561 PHE A N 1
ATOM 655 C CA . PHE A 1 101 ? 16.921 10.971 12.123 1.00 11.41 561 PHE A CA 1
ATOM 656 C C . PHE A 1 101 ? 16.833 10.830 13.642 1.00 14.74 561 PHE A C 1
ATOM 657 O O . PHE A 1 101 ? 17.219 11.751 14.375 1.00 13.64 561 PHE A O 1
ATOM 665 N N . ASP A 1 102 ? 16.351 9.678 14.136 1.00 10.99 562 ASP A N 1
ATOM 666 C CA . ASP A 1 102 ? 16.292 9.456 15.584 1.00 12.64 562 ASP A CA 1
ATOM 667 C C . ASP A 1 102 ? 17.688 9.424 16.190 1.00 12.29 562 ASP A C 1
ATOM 668 O O . ASP A 1 102 ? 17.899 9.923 17.305 1.00 12.09 562 ASP A O 1
ATOM 673 N N . SER A 1 103 ? 18.637 8.785 15.500 1.00 10.16 563 SER A N 1
ATOM 674 C CA . SER A 1 103 ? 20.011 8.736 15.994 1.00 10.32 563 SER A CA 1
ATOM 675 C C . SER A 1 103 ? 20.619 10.132 16.040 1.00 13.12 563 SER A C 1
ATOM 676 O O . SER A 1 103 ? 21.273 10.501 17.021 1.00 12.00 563 SER A O 1
ATOM 679 N N . LEU A 1 104 ? 20.408 10.926 14.992 1.00 11.11 564 LEU A N 1
ATOM 680 C CA . LEU A 1 104 ? 20.874 12.308 15.029 1.00 12.40 564 LEU A CA 1
ATOM 681 C C . LEU A 1 104 ? 20.251 13.067 16.199 1.00 14.25 564 LEU A C 1
ATOM 682 O O . LEU A 1 104 ? 20.942 13.818 16.908 1.00 15.82 564 LEU A O 1
ATOM 687 N N . GLY A 1 105 ? 18.955 12.848 16.451 1.00 13.59 565 GLY A N 1
ATOM 688 C CA . GLY A 1 105 ? 18.310 13.491 17.589 1.00 13.79 565 GLY A CA 1
ATOM 689 C C . GLY A 1 105 ? 18.854 13.041 18.929 1.00 12.82 565 GLY A C 1
ATOM 690 O O . GLY A 1 105 ? 18.909 13.836 19.871 1.00 14.92 565 GLY A O 1
ATOM 691 N N . ALA A 1 106 ? 19.253 11.772 19.039 1.00 11.55 566 ALA A N 1
ATOM 692 C CA . ALA A 1 106 ? 19.827 11.270 20.281 1.00 11.42 566 ALA A CA 1
ATOM 693 C C . ALA A 1 106 ? 21.277 11.687 20.459 1.00 14.73 566 ALA A C 1
ATOM 694 O O . ALA A 1 106 ? 21.761 11.730 21.597 1.00 13.70 566 ALA A O 1
ATOM 696 N N . GLY A 1 107 ? 21.974 11.988 19.372 1.00 12.16 567 GLY A N 1
ATOM 697 C CA . GLY A 1 107 ? 23.379 12.322 19.450 1.00 12.40 567 GLY A CA 1
ATOM 698 C C . GLY A 1 107 ? 24.333 11.162 19.278 1.00 11.51 567 GLY A C 1
ATOM 699 O O . GLY A 1 107 ? 25.536 11.339 19.502 1.00 15.05 567 GLY A O 1
ATOM 700 N N . PHE A 1 108 ? 23.848 9.988 18.878 1.00 11.76 568 PHE A N 1
ATOM 701 C CA . PHE A 1 108 ? 24.694 8.820 18.653 1.00 12.50 568 PHE A CA 1
ATOM 702 C C . PHE A 1 108 ? 23.870 7.797 17.894 1.00 11.52 568 PHE A C 1
ATOM 703 O O . PHE A 1 108 ? 22.640 7.882 17.855 1.00 13.10 568 PHE A O 1
ATOM 711 N N . TRP A 1 109 ? 24.553 6.828 17.293 1.00 10.22 569 TRP A N 1
ATOM 712 C CA . TRP A 1 109 ? 23.835 5.776 16.584 1.00 10.99 569 TRP A CA 1
ATOM 713 C C . TRP A 1 109 ? 23.098 4.912 17.592 1.00 12.13 569 TRP A C 1
ATOM 714 O O . TRP A 1 109 ? 23.698 4.394 18.537 1.00 13.16 569 TRP A O 1
ATOM 725 N N . LEU A 1 110 ? 21.788 4.791 17.407 1.00 11.62 570 LEU A N 1
ATOM 726 C CA . LEU A 1 110 ? 20.968 4.014 18.312 1.00 11.31 570 LEU A CA 1
ATOM 727 C C . LEU A 1 110 ? 21.126 2.524 18.039 1.00 12.17 570 LEU A C 1
ATOM 728 O O . LEU A 1 110 ? 21.650 2.096 17.010 1.00 13.40 570 LEU A O 1
ATOM 733 N N . ASP A 1 11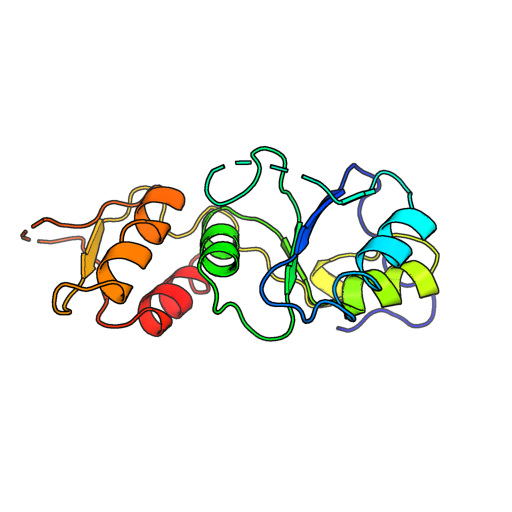1 ? 20.667 1.719 18.988 1.00 11.15 571 ASP A N 1
ATOM 734 C CA . ASP A 1 111 ? 20.649 0.278 18.769 1.00 12.67 571 ASP A CA 1
ATOM 735 C C . ASP A 1 111 ? 19.648 -0.051 17.668 1.00 15.56 571 ASP A C 1
ATOM 736 O O . ASP A 1 111 ? 18.472 0.323 17.758 1.00 15.21 571 ASP A O 1
ATOM 741 N N . GLU A 1 112 ? 20.116 -0.743 16.623 1.00 13.19 572 GLU A N 1
ATOM 742 C CA . GLU A 1 112 ? 19.276 -0.994 15.459 1.00 12.88 572 GLU A CA 1
ATOM 743 C C . GLU A 1 112 ? 18.040 -1.799 15.829 1.00 13.38 572 GLU A C 1
ATOM 744 O O . GLU A 1 112 ? 16.934 -1.500 15.367 1.00 13.74 572 GLU A O 1
ATOM 750 N N . GLU A 1 113 ? 18.204 -2.822 16.668 1.00 14.00 573 GLU A N 1
ATOM 751 C CA . GLU A 1 113 ? 17.065 -3.671 17.009 1.00 14.73 573 GLU A CA 1
ATOM 752 C C . GLU A 1 113 ? 16.019 -2.912 17.823 1.00 16.65 573 GLU A C 1
ATOM 753 O O . GLU A 1 113 ? 14.817 -3.051 17.574 1.00 18.04 573 GLU A O 1
ATOM 759 N N . VAL A 1 114 ? 16.446 -2.125 18.790 1.00 16.11 574 VAL A N 1
ATOM 760 C CA . VAL A 1 114 ? 15.476 -1.340 19.602 1.00 15.87 574 VAL A CA 1
ATOM 761 C C . VAL A 1 114 ? 14.684 -0.367 18.724 1.00 18.30 574 VAL A C 1
ATOM 762 O O . VAL A 1 114 ? 13.526 -0.104 19.034 1.00 20.11 574 VAL A O 1
ATOM 766 N N . GLU A 1 115 ? 15.298 0.129 17.667 1.00 13.47 575 GLU A N 1
ATOM 767 C CA . GLU A 1 115 ? 14.651 1.052 16.749 1.00 14.43 575 GLU A CA 1
ATOM 768 C C . GLU A 1 115 ? 13.756 0.356 15.736 1.00 17.87 575 GLU A C 1
ATOM 769 O O . GLU A 1 115 ? 13.173 1.031 14.878 1.00 18.52 575 GLU A O 1
ATOM 775 N N . GLY A 1 116 ? 13.642 -0.965 15.808 1.00 16.57 576 GLY A N 1
ATOM 776 C CA . G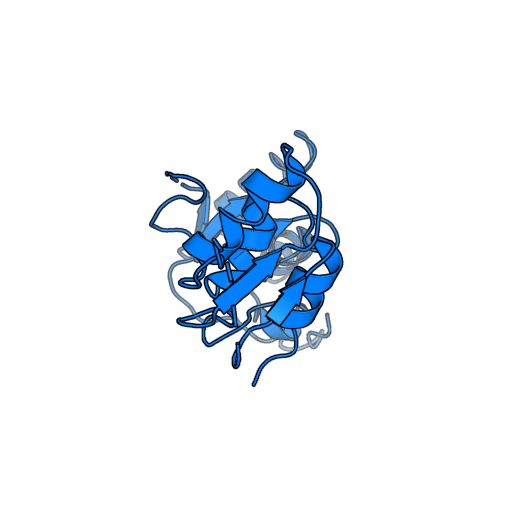LY A 1 116 ? 12.799 -1.689 14.886 1.00 17.96 576 GLY A CA 1
ATOM 777 C C . GLY A 1 116 ? 13.486 -2.126 13.618 1.00 14.35 576 GLY A C 1
ATOM 778 O O . GLY A 1 116 ? 12.810 -2.623 12.708 1.00 16.57 576 GLY A O 1
ATOM 779 N N . GLY A 1 117 ? 14.801 -1.952 13.526 1.00 12.87 577 GLY A N 1
ATOM 780 C CA . GLY A 1 117 ? 15.519 -2.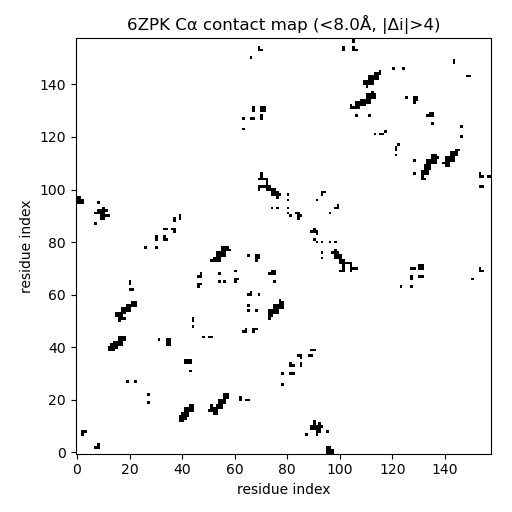392 12.346 1.00 11.93 577 GLY A CA 1
ATOM 781 C C . GLY A 1 117 ? 15.454 -3.896 12.177 1.00 13.64 577 GLY A C 1
ATOM 782 O O . GLY A 1 117 ? 15.269 -4.651 13.134 1.00 15.22 577 GLY A O 1
ATOM 783 N N . LEU A 1 118 ? 15.594 -4.333 10.929 1.00 12.90 578 LEU A N 1
ATOM 784 C CA . LEU A 1 118 ? 15.463 -5.740 10.572 1.00 13.71 578 LEU A CA 1
ATOM 785 C C . LEU A 1 118 ? 16.813 -6.281 10.137 1.00 10.11 578 LEU A C 1
ATOM 786 O O . LEU A 1 118 ? 17.517 -5.641 9.353 1.00 12.39 578 LEU A O 1
ATOM 791 N N . ARG A 1 119 ? 17.167 -7.470 10.626 1.00 9.68 579 ARG A N 1
ATOM 792 C CA . ARG A 1 119 ? 18.364 -8.140 10.136 1.00 9.80 579 ARG A CA 1
ATOM 793 C C . ARG A 1 119 ? 18.149 -9.633 10.314 1.00 12.56 579 ARG A C 1
ATOM 794 O O . ARG A 1 119 ? 17.811 -10.083 11.415 1.00 14.28 579 ARG A O 1
ATOM 802 N N . TYR A 1 120 ? 18.332 -10.389 9.236 1.00 10.76 580 TYR A N 1
ATOM 803 C CA . TYR A 1 120 ? 18.080 -11.824 9.226 1.00 11.74 580 TYR A CA 1
ATOM 804 C C . TYR A 1 120 ? 19.426 -12.528 9.151 1.00 11.97 580 TYR A C 1
ATOM 805 O O . TYR A 1 120 ? 20.114 -12.470 8.124 1.00 14.20 580 TYR A O 1
ATOM 814 N N . PHE A 1 121 ? 19.807 -13.161 10.253 1.00 12.01 581 PHE A N 1
ATOM 815 C CA . PHE A 1 121 ? 21.088 -13.844 10.382 1.00 12.80 581 PHE A CA 1
ATOM 816 C C . PHE A 1 121 ? 20.847 -15.221 10.977 1.00 14.71 581 PHE A C 1
ATOM 817 O O . PHE A 1 121 ? 20.140 -15.340 11.988 1.00 15.29 581 PHE A O 1
ATOM 825 N N . PRO A 1 122 ? 21.425 -16.286 10.407 1.00 13.65 582 PRO A N 1
ATOM 826 C CA . PRO A 1 122 ? 22.322 -16.242 9.248 1.00 14.17 582 PRO A CA 1
ATOM 827 C C . PRO A 1 122 ? 21.541 -16.066 7.944 1.00 15.45 582 PRO A C 1
ATOM 828 O O . PRO A 1 122 ? 20.308 -16.083 7.978 1.00 14.65 582 PRO A O 1
ATOM 832 N N . PRO A 1 123 ? 22.237 -15.874 6.826 1.00 13.79 583 PRO A N 1
ATOM 833 C CA . PRO A 1 123 ? 21.543 -15.691 5.543 1.00 13.95 583 PRO A CA 1
ATOM 834 C C . PRO A 1 123 ? 20.552 -16.816 5.301 1.00 13.35 583 PRO A C 1
ATOM 835 O O . PRO A 1 123 ? 20.917 -18.003 5.309 1.00 15.85 583 PRO A O 1
ATOM 839 N N . PRO A 1 124 ? 19.271 -16.482 5.122 1.00 12.29 584 PRO A N 1
ATOM 840 C CA . PRO A 1 124 ? 18.217 -17.505 5.209 1.00 13.95 584 PRO A CA 1
ATOM 841 C C . PRO A 1 124 ? 18.036 -18.374 3.973 1.00 14.57 584 PRO A C 1
ATOM 842 O O . PRO A 1 124 ? 17.378 -19.419 4.083 1.00 17.38 584 PRO A O 1
ATOM 846 N N . LEU A 1 125 ? 18.607 -18.019 2.822 1.00 12.86 585 LEU A N 1
ATOM 847 C CA . LEU A 1 125 ? 18.454 -18.822 1.610 1.00 12.49 585 LEU A CA 1
ATOM 848 C C . LEU A 1 125 ? 19.681 -19.666 1.322 1.00 16.40 585 LEU A C 1
ATOM 849 O O . LEU A 1 125 ? 19.705 -20.377 0.313 1.00 16.75 585 LEU A O 1
ATOM 854 N N . ARG A 1 126 ? 20.696 -19.585 2.181 1.00 18.79 586 ARG A N 1
ATOM 855 C CA . ARG A 1 126 ? 21.998 -20.179 1.916 1.00 21.73 586 ARG A CA 1
ATOM 856 C C . ARG A 1 126 ? 21.885 -21.676 1.681 1.00 19.59 586 ARG A C 1
ATOM 857 O O . ARG A 1 126 ? 21.333 -22.406 2.512 1.00 19.46 586 ARG A O 1
ATOM 865 N N . CYS A 1 127 ? 22.410 -22.118 0.533 1.00 21.75 587 CYS A N 1
ATOM 866 C CA . CYS A 1 127 ? 22.508 -23.523 0.143 1.00 25.34 587 CYS A CA 1
ATOM 867 C C . CYS A 1 127 ? 21.143 -24.218 0.082 1.00 33.26 587 CYS A C 1
ATOM 868 O O . CYS A 1 127 ? 21.064 -25.445 0.179 1.00 34.57 587 CYS A O 1
ATOM 871 N N . GLN A 1 128 ? 20.076 -23.443 -0.103 1.00 26.04 588 GLN A N 1
ATOM 872 C CA . GLN A 1 128 ? 18.700 -23.983 -0.248 1.00 25.19 588 GLN A CA 1
ATOM 873 C C . GLN A 1 128 ? 18.333 -23.929 -1.736 1.00 18.11 588 GLN A C 1
ATOM 874 O O . GLN A 1 128 ? 18.883 -23.124 -2.446 1.00 20.93 588 GLN A O 1
ATOM 880 N N . ARG A 1 129 ? 17.430 -24.810 -2.159 1.00 22.08 589 ARG A N 1
ATOM 881 C CA . ARG A 1 129 ? 17.022 -24.895 -3.584 1.00 16.61 589 ARG A CA 1
ATOM 882 C C . ARG A 1 129 ? 15.579 -24.389 -3.711 1.00 16.93 589 ARG A C 1
ATOM 883 O O . ARG A 1 129 ? 14.746 -24.773 -2.924 1.00 17.95 589 ARG A O 1
ATOM 891 N N . PHE A 1 130 ? 15.371 -23.538 -4.703 1.00 14.21 590 PHE A N 1
ATOM 892 C CA . PHE A 1 130 ? 14.046 -22.915 -4.887 1.00 13.13 590 PHE A CA 1
ATOM 893 C C . PHE A 1 130 ? 13.470 -23.212 -6.282 1.00 15.01 590 PHE A C 1
ATOM 894 O O . PHE A 1 130 ? 14.174 -23.101 -7.258 1.00 17.00 590 PHE A O 1
ATOM 902 N N . LEU A 1 131 ? 12.210 -23.607 -6.299 1.00 11.86 591 LEU A N 1
ATOM 903 C CA . LEU A 1 131 ? 11.481 -23.864 -7.539 1.00 12.47 591 LEU A CA 1
ATOM 904 C C . LEU A 1 131 ? 10.513 -22.706 -7.770 1.00 14.00 591 LEU A C 1
ATOM 905 O O . LEU A 1 131 ? 9.551 -22.532 -7.011 1.00 13.54 591 LEU A O 1
ATOM 910 N N . LEU A 1 132 ? 10.779 -21.914 -8.821 1.00 13.37 592 LEU A N 1
ATOM 911 C CA . LEU A 1 132 ? 9.952 -20.712 -9.114 1.00 13.09 592 LEU A CA 1
ATOM 912 C C . LEU A 1 132 ? 8.798 -21.105 -10.040 1.00 14.20 592 LEU A C 1
ATOM 913 O O . LEU A 1 132 ? 9.009 -21.200 -11.215 1.00 15.81 592 LEU A O 1
ATOM 918 N N . THR A 1 133 ? 7.639 -21.344 -9.432 1.00 14.03 593 THR A N 1
ATOM 919 C CA . THR A 1 133 ? 6.460 -21.745 -10.204 1.00 12.83 593 THR A CA 1
ATOM 920 C C . THR A 1 133 ? 5.734 -20.495 -10.684 1.00 14.04 593 THR A C 1
ATOM 921 O O . THR A 1 133 ? 4.694 -20.081 -10.163 1.00 13.73 593 THR A O 1
ATOM 925 N N . MET A 1 134 ? 6.320 -19.890 -11.711 1.00 13.21 594 MET A N 1
ATOM 926 C CA . MET A 1 134 ? 5.812 -18.685 -12.354 1.00 12.32 594 MET A CA 1
ATOM 927 C C . MET A 1 134 ? 6.359 -18.665 -13.769 1.00 12.58 594 MET A C 1
ATOM 928 O O . MET A 1 134 ? 7.370 -19.326 -14.050 1.00 13.52 594 MET A O 1
ATOM 933 N N . PRO A 1 135 ? 5.710 -17.928 -14.703 1.00 13.13 595 PRO A N 1
ATOM 934 C CA . PRO A 1 135 ? 6.248 -17.861 -16.001 1.00 13.51 595 PRO A CA 1
ATOM 935 C C . PRO A 1 135 ? 7.498 -16.997 -16.080 1.00 13.77 595 PRO A C 1
ATOM 936 O O . PRO A 1 135 ? 7.724 -16.207 -15.230 1.00 13.11 595 PRO A O 1
ATOM 940 N N A GLU A 1 136 ? 8.196 -17.096 -17.209 0.57 14.75 596 GLU A N 1
ATOM 941 N N B GLU A 1 136 ? 8.197 -17.096 -17.209 0.43 14.64 596 GLU A N 1
ATOM 942 C CA A GLU A 1 136 ? 9.400 -16.272 -17.401 0.57 14.20 596 GLU A CA 1
ATOM 943 C CA B GLU A 1 136 ? 9.401 -16.272 -17.400 0.43 14.26 596 GLU A CA 1
ATOM 944 C C A GLU A 1 136 ? 9.010 -14.802 -17.413 0.57 14.16 596 GLU A C 1
ATOM 945 C C B GLU A 1 136 ? 9.009 -14.802 -17.410 0.43 14.62 596 GLU A C 1
ATOM 946 O O A GLU A 1 136 ? 7.918 -14.481 -17.869 0.57 16.60 596 GLU A O 1
ATOM 947 O O B GLU A 1 136 ? 7.918 -14.482 -17.869 0.43 16.54 596 GLU A O 1
ATOM 958 N N . GLY A 1 137 ? 9.978 -13.941 -17.121 1.00 14.80 597 GLY A N 1
ATOM 959 C CA . GLY A 1 137 ? 9.707 -12.508 -17.105 1.00 18.38 597 GLY A CA 1
ATOM 960 C C . GLY A 1 137 ? 10.646 -11.822 -16.138 1.00 13.98 597 GLY A C 1
ATOM 961 O O . GLY A 1 137 ? 11.360 -12.488 -15.427 1.00 14.19 597 GLY A O 1
ATOM 962 N N . VAL A 1 138 ? 10.536 -10.517 -16.122 1.00 14.39 598 VAL A N 1
ATOM 963 C CA . VAL A 1 138 ? 11.405 -9.720 -15.262 1.00 14.04 598 VAL A CA 1
ATOM 964 C C . VAL A 1 138 ? 11.252 -10.117 -13.793 1.00 14.72 598 VAL A C 1
ATOM 965 O O . VAL A 1 138 ? 12.235 -10.127 -13.047 1.00 13.48 598 VAL A O 1
ATOM 969 N N . VAL A 1 139 ? 10.035 -10.459 -13.347 1.00 12.81 599 VAL A N 1
ATOM 970 C CA . VAL A 1 139 ? 9.866 -10.810 -11.934 1.00 12.02 599 VAL A CA 1
ATOM 971 C C . VAL A 1 139 ? 10.615 -12.099 -11.620 1.00 12.81 599 VAL A C 1
ATOM 972 O O . VAL A 1 139 ? 11.368 -12.175 -10.634 1.00 11.85 599 VAL A O 1
ATOM 976 N N . LYS A 1 140 ? 10.490 -13.096 -12.488 1.00 11.72 600 LYS A N 1
ATOM 977 C CA . LYS A 1 140 ? 11.221 -14.369 -12.257 1.00 11.39 600 LYS A CA 1
ATOM 978 C C . LYS A 1 140 ? 12.734 -14.127 -12.267 1.00 12.11 600 LYS A C 1
ATOM 979 O O . LYS A 1 140 ? 13.409 -14.671 -11.447 1.00 13.66 600 LYS A O 1
ATOM 985 N N . THR A 1 141 ? 13.172 -13.299 -13.199 1.00 12.04 601 THR A N 1
ATOM 986 C CA . THR A 1 141 ? 14.620 -13.025 -13.333 1.00 12.15 601 THR A CA 1
ATOM 987 C C . THR A 1 141 ? 15.135 -12.367 -12.047 1.00 13.06 601 THR A C 1
ATOM 988 O O . THR A 1 141 ? 16.177 -12.746 -11.567 1.00 14.52 601 THR A O 1
ATOM 992 N N . MET A 1 142 ? 14.363 -11.420 -11.548 1.00 12.49 602 MET A N 1
ATOM 993 C CA . MET A 1 142 ? 14.811 -10.669 -10.358 1.00 11.01 602 MET A CA 1
ATOM 994 C C . MET A 1 142 ? 14.877 -11.616 -9.149 1.00 11.81 602 MET A C 1
ATOM 995 O O . MET A 1 142 ? 15.802 -11.540 -8.403 1.00 12.93 602 MET A O 1
ATOM 1000 N N . LEU A 1 143 ? 13.880 -12.484 -9.050 1.00 11.85 603 LEU A N 1
ATOM 1001 C CA . LEU A 1 143 ? 13.848 -13.421 -7.902 1.00 9.76 603 LEU A CA 1
ATOM 1002 C C . LEU A 1 143 ? 15.003 -14.427 -8.002 1.00 11.56 603 LEU A C 1
ATOM 1003 O O . LEU A 1 143 ? 15.512 -14.818 -6.994 1.00 12.37 603 LEU A O 1
ATOM 1008 N N A GLN A 1 144 ? 15.357 -14.833 -9.223 0.55 11.99 604 GLN A N 1
ATOM 1009 N N B GLN A 1 144 ? 15.356 -14.835 -9.224 0.45 11.97 604 GLN A N 1
ATOM 1010 C CA A GLN A 1 144 ? 16.518 -15.742 -9.389 0.55 12.07 604 GLN A CA 1
ATOM 1011 C CA B GLN A 1 144 ? 16.521 -15.742 -9.392 0.45 12.12 604 GLN A CA 1
ATOM 1012 C C A GLN A 1 144 ? 17.783 -15.015 -8.920 0.55 12.78 604 GLN A C 1
ATOM 1013 C C B GLN A 1 144 ? 17.774 -15.011 -8.906 0.45 12.67 604 GLN A C 1
ATOM 1014 O O A GLN A 1 144 ? 18.570 -15.606 -8.199 0.55 13.99 604 GLN A O 1
ATOM 1015 O O B GLN A 1 144 ? 18.588 -15.618 -8.237 0.45 12.59 604 GLN A O 1
ATOM 1026 N N . ARG A 1 145 ? 17.885 -13.727 -9.236 1.00 12.88 605 ARG A N 1
ATOM 1027 C CA . ARG A 1 145 ? 19.067 -12.940 -8.816 1.00 14.46 605 ARG A CA 1
ATOM 1028 C C . ARG A 1 145 ? 19.122 -12.826 -7.286 1.00 14.45 605 ARG A C 1
ATOM 1029 O O . ARG A 1 145 ? 20.187 -12.891 -6.744 1.00 15.80 605 ARG A O 1
ATOM 1037 N N . VAL A 1 146 ? 17.970 -12.629 -6.654 1.00 12.99 606 VAL A N 1
ATOM 1038 C CA . VAL A 1 146 ? 17.916 -12.546 -5.163 1.00 11.08 606 VAL A CA 1
ATOM 1039 C C . VAL A 1 146 ? 18.324 -13.894 -4.551 1.00 12.39 606 VAL A C 1
ATOM 1040 O O . VAL A 1 146 ? 19.051 -13.934 -3.588 1.00 11.47 606 VAL A O 1
ATOM 1044 N N . VAL A 1 147 ? 17.754 -14.960 -5.096 1.00 13.45 607 VAL A N 1
ATOM 1045 C CA . VAL A 1 147 ? 18.081 -16.301 -4.571 1.00 12.17 607 VAL A CA 1
ATOM 1046 C C . VAL A 1 147 ? 19.606 -16.514 -4.646 1.00 12.35 607 VAL A C 1
ATOM 1047 O O . VAL A 1 147 ? 20.184 -16.949 -3.691 1.00 13.97 607 VAL A O 1
ATOM 1051 N N . GLU A 1 148 ? 20.174 -16.165 -5.784 1.00 14.20 608 GLU A N 1
ATOM 1052 C CA . GLU A 1 148 ? 21.620 -16.395 -5.966 1.00 14.44 608 GLU A CA 1
ATOM 1053 C C . GLU A 1 148 ? 22.410 -15.440 -5.069 1.00 14.69 608 GLU A C 1
ATOM 1054 O O . GLU A 1 148 ? 23.416 -15.857 -4.527 1.00 15.93 608 GLU A O 1
ATOM 1060 N N . PHE A 1 149 ? 21.920 -14.222 -4.915 1.00 13.75 609 PHE A N 1
ATOM 1061 C CA . PHE A 1 149 ? 22.608 -13.289 -4.029 1.00 12.37 609 PHE A CA 1
ATOM 1062 C C . PHE A 1 149 ? 22.642 -13.800 -2.595 1.00 16.05 609 PHE A C 1
ATOM 1063 O O . PHE A 1 149 ? 23.586 -13.507 -1.847 1.00 17.39 609 PHE A O 1
ATOM 1071 N N . GLY A 1 150 ? 21.632 -14.563 -2.193 1.00 13.42 610 GLY A N 1
ATOM 1072 C CA . GLY A 1 150 ? 21.572 -15.128 -0.866 1.00 12.48 610 GLY A CA 1
ATOM 1073 C C . GLY A 1 150 ? 22.240 -16.478 -0.742 1.00 12.97 610 GLY A C 1
ATOM 1074 O O . GLY A 1 150 ? 22.157 -17.103 0.321 1.00 15.17 610 GLY A O 1
ATOM 1075 N N . GLY A 1 151 ? 22.901 -16.943 -1.793 1.00 13.76 611 GLY A N 1
ATOM 1076 C CA . GLY A 1 151 ? 23.578 -18.219 -1.761 1.00 14.85 611 GLY A CA 1
ATOM 1077 C C . GLY A 1 151 ? 22.688 -19.414 -1.991 1.00 17.21 611 GLY A C 1
ATOM 1078 O O . GLY A 1 151 ? 23.101 -20.545 -1.707 1.00 18.98 611 GLY A O 1
ATOM 1079 N N . GLY A 1 152 ? 21.465 -19.199 -2.469 1.00 15.27 612 GLY A N 1
ATOM 1080 C CA . GLY A 1 152 ? 20.600 -20.289 -2.855 1.00 14.86 612 GLY A CA 1
ATOM 1081 C C . GLY A 1 152 ? 20.767 -20.637 -4.320 1.00 14.63 612 GLY A C 1
ATOM 1082 O O . GLY A 1 152 ? 21.543 -20.027 -5.060 1.00 18.13 612 GLY A O 1
ATOM 1083 N N . GLU A 1 153 ? 20.002 -21.641 -4.742 1.00 16.88 613 GLU A N 1
ATOM 1084 C CA . GLU A 1 153 ? 20.035 -22.137 -6.109 1.00 19.88 613 GLU A CA 1
ATOM 1085 C C . GLU A 1 153 ? 18.612 -22.198 -6.635 1.00 18.09 613 GLU A C 1
ATOM 1086 O O . GLU A 1 153 ? 17.694 -22.579 -5.906 1.00 18.84 613 GLU A O 1
ATOM 1092 N N . VAL A 1 154 ? 18.433 -21.793 -7.884 1.00 20.33 614 VAL A N 1
ATOM 1093 C CA . VAL A 1 154 ? 17.150 -21.928 -8.559 1.00 17.60 614 VAL A CA 1
ATOM 1094 C C . VAL A 1 154 ? 17.146 -23.259 -9.291 1.00 22.69 614 VAL A C 1
ATOM 1095 O O . VAL A 1 154 ? 18.086 -23.572 -10.035 1.00 21.95 614 VAL A O 1
ATOM 1099 N N . VAL A 1 155 ? 16.096 -24.045 -9.068 1.00 18.15 615 VAL A N 1
ATOM 1100 C CA . VAL A 1 155 ? 15.966 -25.351 -9.705 1.00 24.74 615 VAL A CA 1
ATOM 1101 C C . VAL A 1 155 ? 15.598 -25.140 -11.166 1.00 30.80 615 VAL A C 1
ATOM 1102 O O . VAL A 1 155 ? 14.622 -24.449 -11.478 1.00 32.21 615 VAL A O 1
ATOM 1106 N N . GLY A 1 156 ? 16.387 -25.722 -12.067 1.00 38.27 616 GLY A N 1
ATOM 1107 C CA . GLY A 1 156 ? 16.171 -25.563 -13.493 1.00 44.62 616 GLY A CA 1
ATOM 1108 C C . GLY A 1 156 ? 15.313 -26.659 -14.093 1.00 60.79 616 GLY A C 1
ATOM 1109 O O . GLY A 1 156 ? 14.130 -26.779 -13.773 1.00 67.91 616 GLY A O 1
ATOM 1110 N N . GLN A 1 166 ? 11.415 -33.849 -3.277 1.00 60.23 626 GLN A N 1
ATOM 1111 C CA . GLN A 1 166 ? 12.815 -33.362 -3.252 1.00 50.28 626 GLN A CA 1
ATOM 1112 C C . GLN A 1 166 ? 12.896 -32.102 -2.398 1.00 42.36 626 GLN A C 1
ATOM 1113 O O . GLN A 1 166 ? 11.885 -31.449 -2.239 1.00 32.65 626 GLN A O 1
ATOM 1119 N N . ASP A 1 167 ? 14.088 -31.815 -1.873 1.00 40.30 627 ASP A N 1
ATOM 1120 C CA . ASP A 1 167 ? 14.267 -30.705 -0.901 1.00 40.36 627 ASP A CA 1
ATOM 1121 C C . ASP A 1 167 ? 14.261 -29.372 -1.631 1.00 34.24 627 ASP A C 1
ATOM 1122 O O . ASP A 1 167 ? 15.339 -28.821 -1.883 1.00 35.51 627 ASP A O 1
ATOM 1127 N N . VAL A 1 168 ? 13.064 -28.920 -1.937 1.00 23.10 628 VAL A N 1
ATOM 1128 C CA . VAL A 1 168 ? 12.927 -27.640 -2.658 1.00 19.02 628 VAL A CA 1
ATOM 1129 C C . VAL A 1 168 ? 11.895 -26.780 -1.953 1.00 18.54 628 VAL A C 1
ATOM 1130 O O . VAL A 1 168 ? 11.069 -27.297 -1.268 1.00 19.85 628 VAL A O 1
ATOM 1134 N N . VAL A 1 169 ? 12.054 -25.469 -2.126 1.00 16.16 629 VAL A N 1
ATOM 1135 C CA . VAL A 1 169 ? 11.046 -24.518 -1.613 1.00 14.69 629 VAL A CA 1
ATOM 1136 C C . VAL A 1 169 ? 10.351 -23.924 -2.842 1.00 13.52 629 VAL A C 1
ATOM 1137 O O . VAL A 1 169 ? 11.023 -23.340 -3.656 1.00 14.42 629 VAL A O 1
ATOM 1141 N N . VAL A 1 170 ? 9.048 -24.136 -2.917 1.00 12.72 630 VAL A N 1
ATOM 1142 C CA . VAL A 1 170 ? 8.254 -23.643 -4.062 1.00 12.84 630 VAL A CA 1
ATOM 1143 C C . VAL A 1 170 ? 7.814 -22.205 -3.801 1.00 14.08 630 VAL A C 1
ATOM 1144 O O . VAL A 1 170 ? 7.287 -21.920 -2.742 1.00 16.29 630 VAL A O 1
ATOM 1148 N N . VAL A 1 171 ? 8.076 -21.362 -4.781 1.00 11.44 631 VAL A N 1
ATOM 1149 C CA . VAL A 1 171 ? 7.755 -19.917 -4.691 1.00 11.83 631 VAL A CA 1
ATOM 1150 C C . VAL A 1 171 ? 6.990 -19.499 -5.958 1.00 11.90 631 VAL A C 1
ATOM 1151 O O . VAL A 1 171 ? 7.503 -19.706 -7.028 1.00 13.07 631 VAL A O 1
ATOM 1155 N N . SER A 1 172 ? 5.821 -18.876 -5.773 1.00 11.69 632 SER A N 1
ATOM 1156 C CA . SER A 1 172 ? 5.019 -18.370 -6.918 1.00 11.68 632 SER A CA 1
ATOM 1157 C C . SER A 1 172 ? 4.973 -16.840 -6.921 1.00 12.53 632 SER A C 1
ATOM 1158 O O . SER A 1 172 ? 4.351 -16.275 -7.802 1.00 13.61 632 S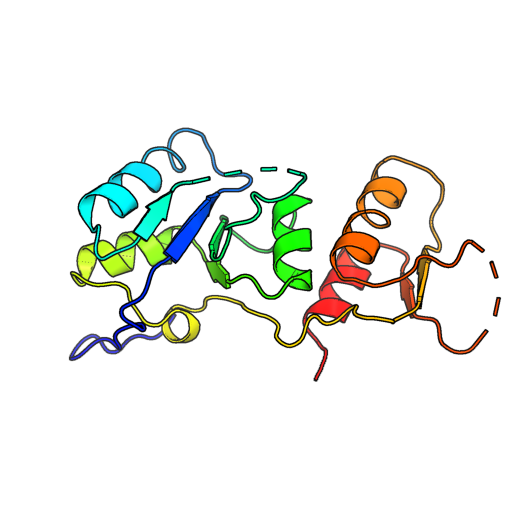ER A O 1
ATOM 1161 N N A SER A 1 173 ? 5.619 -16.214 -5.936 0.74 13.30 633 SER A N 1
ATOM 1162 N N B SER A 1 173 ? 5.639 -16.215 -5.948 0.26 12.94 633 SER A N 1
ATOM 1163 C CA A SER A 1 173 ? 5.619 -14.732 -5.846 0.74 13.62 633 SER A CA 1
ATOM 1164 C CA B SER A 1 173 ? 5.606 -14.736 -5.827 0.26 13.62 633 SER A CA 1
ATOM 1165 C C A SER A 1 173 ? 6.846 -14.269 -5.073 0.74 11.73 633 SER A C 1
ATOM 1166 C C B SER A 1 173 ? 6.850 -14.271 -5.079 0.26 12.33 633 SER A C 1
ATOM 1167 O O A SER A 1 173 ? 7.307 -15.013 -4.221 0.74 13.23 633 SER A O 1
ATOM 1168 O O B SER A 1 173 ? 7.307 -15.012 -4.222 0.26 12.61 633 SER A O 1
ATOM 1173 N N . GLY A 1 174 ? 7.212 -12.996 -5.227 1.00 13.06 634 GLY A N 1
ATOM 1174 C CA . GLY A 1 174 ? 8.334 -12.464 -4.439 1.00 10.66 634 GLY A CA 1
ATOM 1175 C C . GLY A 1 174 ? 7.923 -12.381 -2.971 1.00 11.80 634 GLY A C 1
ATOM 1176 O O . GLY A 1 174 ? 8.748 -12.496 -2.128 1.00 13.93 634 GLY A O 1
ATOM 1177 N N . ASP A 1 175 ? 6.632 -12.145 -2.729 1.00 12.65 635 ASP A N 1
ATOM 1178 C CA . ASP A 1 175 ? 6.112 -12.087 -1.349 1.00 12.17 635 ASP A CA 1
ATOM 1179 C C . ASP A 1 175 ? 6.341 -13.432 -0.642 1.00 14.45 635 ASP A C 1
ATOM 1180 O O . ASP A 1 175 ? 6.627 -13.440 0.512 1.00 12.40 635 ASP A O 1
ATOM 1185 N N . GLU A 1 176 ? 6.135 -14.532 -1.357 1.00 11.33 636 GLU A N 1
ATOM 1186 C CA . GLU A 1 176 ? 6.370 -15.849 -0.750 1.00 11.31 636 GLU A CA 1
ATOM 1187 C C . GLU A 1 176 ? 7.853 -16.040 -0.394 1.00 14.04 636 GLU A C 1
ATOM 1188 O O . GLU A 1 176 ? 8.144 -16.642 0.599 1.00 13.07 636 GLU A O 1
ATOM 1194 N N . LEU A 1 177 ? 8.711 -15.576 -1.283 1.00 11.81 637 LEU A N 1
ATOM 1195 C CA . LEU A 1 177 ? 10.155 -15.725 -1.002 1.00 11.10 637 LEU A CA 1
ATOM 1196 C C . LEU A 1 177 ? 10.526 -14.830 0.187 1.00 10.71 637 LEU A C 1
ATOM 1197 O O . LEU A 1 177 ? 11.252 -15.264 1.011 1.00 11.37 637 LEU A O 1
ATOM 1202 N N . LEU A 1 178 ? 9.985 -13.606 0.182 1.00 12.25 638 LEU A N 1
ATOM 1203 C CA . LEU A 1 178 ? 10.280 -12.726 1.306 1.00 11.36 638 LEU A CA 1
ATOM 1204 C C . LEU A 1 178 ? 9.776 -13.323 2.612 1.00 11.84 638 LEU A C 1
ATOM 1205 O O . LEU A 1 178 ? 10.503 -13.345 3.614 1.00 11.88 638 LEU A O 1
ATOM 1210 N N . ARG A 1 179 ? 8.550 -13.854 2.617 1.00 11.09 639 ARG A N 1
ATOM 1211 C CA . ARG A 1 179 ? 8.027 -14.424 3.857 1.00 12.24 639 ARG A CA 1
ATOM 1212 C C . ARG A 1 179 ? 8.815 -15.656 4.285 1.00 13.41 639 ARG A C 1
ATOM 1213 O O . ARG A 1 179 ? 9.005 -15.873 5.487 1.00 16.07 639 ARG A O 1
ATOM 1221 N N . PHE A 1 180 ? 9.316 -16.447 3.332 1.00 12.56 640 PHE A N 1
ATOM 1222 C CA . PHE A 1 180 ? 10.222 -17.535 3.691 1.00 11.10 640 PHE A CA 1
ATOM 1223 C C . PHE A 1 180 ? 11.498 -16.983 4.312 1.00 11.05 640 PHE A C 1
ATOM 1224 O O . PHE A 1 180 ? 11.959 -17.467 5.351 1.00 12.61 640 PHE A O 1
ATOM 1232 N N . ALA A 1 181 ? 12.063 -15.940 3.700 1.00 12.30 641 ALA A N 1
ATOM 1233 C CA . ALA A 1 181 ? 13.372 -15.451 4.116 1.00 11.03 641 ALA A CA 1
ATOM 1234 C C . ALA A 1 181 ? 13.347 -14.851 5.514 1.00 15.02 641 ALA A C 1
ATOM 1235 O O . ALA A 1 181 ? 14.355 -14.929 6.231 1.00 16.50 641 ALA A O 1
ATOM 1237 N N . ILE A 1 182 ? 12.222 -14.257 5.930 1.00 12.36 642 ILE A N 1
ATOM 1238 C CA . ILE A 1 182 ? 12.180 -13.599 7.234 1.00 13.68 642 ILE A CA 1
ATOM 1239 C C . ILE A 1 182 ? 11.727 -14.531 8.345 1.00 17.85 642 ILE A C 1
ATOM 1240 O O . ILE A 1 182 ? 11.704 -14.117 9.511 1.00 18.53 642 ILE A O 1
ATOM 1245 N N . SER A 1 183 ? 11.389 -15.783 8.014 1.00 14.96 643 SER A N 1
ATOM 1246 C CA . SER A 1 183 ? 10.782 -16.738 8.975 1.00 17.80 643 SER A CA 1
ATOM 1247 C C . SER A 1 183 ? 11.697 -17.915 9.318 1.00 17.41 643 SER A C 1
ATOM 1248 O O . SER A 1 183 ? 11.215 -18.889 9.851 1.00 20.15 643 SER A O 1
ATOM 1251 N N . ARG A 1 184 ? 12.972 -17.792 8.998 1.00 19.34 644 ARG A N 1
ATOM 1252 C CA . ARG A 1 184 ? 13.921 -18.901 9.250 1.00 19.10 644 ARG A CA 1
ATOM 1253 C C . ARG A 1 184 ? 14.567 -18.822 10.635 1.00 23.81 644 ARG A C 1
ATOM 1254 O O . ARG A 1 184 ? 14.546 -17.766 11.244 1.00 28.21 644 ARG A O 1
ATOM 1262 N N . ASP A 1 185 ? 15.058 -19.954 11.115 1.00 27.32 645 ASP A N 1
ATOM 1263 C CA . ASP A 1 185 ? 15.812 -20.006 12.397 1.00 32.67 645 ASP A CA 1
ATOM 1264 C C . ASP A 1 185 ? 14.965 -19.480 13.567 1.00 40.41 645 ASP A C 1
ATOM 1265 O O . ASP A 1 185 ? 15.517 -18.815 14.425 1.00 34.65 645 ASP A O 1
#

Radius of gyration: 16.81 Å; Cα contacts (8 Å, |Δi|>4): 279; chains: 1; bounding box: 27×49×47 Å

InterPro domains:
  IPR036420 BRCT domain superfamily [G3DSA:3.40.50.10190] (484-574)
  IPR036420 BRCT domain superfamily [SSF52113] (490-573)

Nearest PDB structures (foldseek):
  6zpk-assembly1_A  TM=1.006E+00  e=3.637E-37  Trypanosoma brucei brucei TREU927
  7qro-assembly1_A  TM=9.938E-01  e=1.241E-32  Trypanosoma brucei brucei
  3al3-assembly1_A  TM=7.040E-01  e=2.372E-08  Homo sapiens
  8ir4-assembly1_A  TM=6.417E-01  e=1.701E-08  Homo sapiens
  7cmz-assembly1_A  TM=6.861E-01  e=1.428E-07  Homo sapiens

GO terms:
  GO:0000776 kinetochore (C, HTP)
  GO:0005634 nucleus (C, HTP)
  GO:0008017 microtubule binding (F, IDA)
  GO:0000776 kinetochore (C, IDA)
  GO:0005634 nucleus (C, IDA)
  GO:0005876 spindle microtubule (C, IDA)
  GO:0007059 chromosome segregation (P, IMP)